Protein AF-A0AAD3CXR6-F1 (afdb_monomer_lite)

Structure (mmCIF, N/CA/C/O backbone):
data_AF-A0AAD3CXR6-F1
#
_entry.id   AF-A0AAD3CXR6-F1
#
loop_
_atom_site.group_PDB
_atom_site.id
_atom_site.type_symbol
_atom_site.label_atom_id
_atom_site.label_alt_id
_atom_site.label_comp_id
_atom_site.label_asym_id
_atom_site.label_entity_id
_atom_site.label_seq_id
_atom_site.pdbx_PDB_ins_code
_atom_site.Cartn_x
_atom_site.Cartn_y
_atom_site.Cartn_z
_atom_site.occupancy
_atom_site.B_iso_or_equiv
_atom_site.auth_seq_id
_atom_site.auth_comp_id
_atom_site.auth_asym_id
_atom_site.auth_atom_id
_atom_site.pdbx_PDB_model_num
ATOM 1 N N . MET A 1 1 ? 15.735 -20.435 -40.275 1.00 37.38 1 MET A N 1
ATOM 2 C CA . MET A 1 1 ? 15.312 -21.459 -39.297 1.00 37.38 1 MET A CA 1
ATOM 3 C C . MET A 1 1 ? 15.090 -20.713 -37.992 1.00 37.38 1 MET A C 1
ATOM 5 O O . MET A 1 1 ? 16.054 -20.183 -37.462 1.00 37.38 1 MET A O 1
ATOM 9 N N . VAL A 1 2 ? 13.837 -20.500 -37.587 1.00 39.53 2 VAL A N 1
ATOM 10 C CA . VAL A 1 2 ? 13.503 -19.685 -36.407 1.00 39.53 2 VAL A CA 1
ATOM 11 C C . VAL A 1 2 ? 13.527 -20.617 -35.200 1.00 39.53 2 VAL A C 1
ATOM 13 O O . VAL A 1 2 ? 12.689 -21.509 -35.107 1.00 39.53 2 VAL A O 1
ATOM 16 N N . CYS A 1 3 ? 14.517 -20.472 -34.320 1.00 38.81 3 CYS A N 1
ATOM 17 C CA . CYS A 1 3 ? 14.510 -21.162 -33.034 1.00 38.81 3 CYS A CA 1
ATOM 18 C C . CYS A 1 3 ? 13.437 -20.510 -32.159 1.00 38.81 3 CYS A C 1
ATOM 20 O O . CYS A 1 3 ? 13.632 -19.398 -31.676 1.00 38.81 3 CYS A O 1
ATOM 22 N N . SER A 1 4 ? 12.298 -21.176 -31.973 1.00 47.00 4 SER A N 1
ATOM 23 C CA . SER A 1 4 ? 11.322 -20.765 -30.967 1.00 47.00 4 SER A CA 1
ATOM 24 C C . SER A 1 4 ? 11.841 -21.180 -29.594 1.00 47.00 4 SER A C 1
ATOM 26 O O . SER A 1 4 ? 11.944 -22.371 -29.299 1.00 47.00 4 SER A O 1
ATOM 28 N N . PHE A 1 5 ? 12.199 -20.201 -28.771 1.00 66.19 5 PHE A N 1
ATOM 29 C CA . PHE A 1 5 ? 12.520 -20.423 -27.369 1.00 66.19 5 PHE A CA 1
ATOM 30 C C . PHE A 1 5 ? 11.213 -20.551 -26.573 1.00 66.19 5 PHE A C 1
ATOM 32 O O . PHE A 1 5 ? 10.399 -19.631 -26.584 1.00 66.19 5 PHE A O 1
ATOM 39 N N . ALA A 1 6 ? 11.002 -21.697 -25.924 1.00 69.50 6 ALA A N 1
ATOM 40 C CA . ALA A 1 6 ? 9.847 -21.971 -25.071 1.00 69.50 6 ALA A CA 1
ATOM 41 C C . ALA A 1 6 ? 10.361 -22.378 -23.678 1.00 69.50 6 ALA A C 1
ATOM 43 O O . ALA A 1 6 ? 10.657 -23.555 -23.472 1.00 69.50 6 ALA A O 1
ATOM 44 N N . PRO A 1 7 ? 10.565 -21.416 -22.760 1.00 65.38 7 PRO A N 1
ATOM 45 C CA . PRO A 1 7 ? 11.116 -21.701 -21.440 1.00 65.38 7 PRO A CA 1
ATOM 46 C C . PRO A 1 7 ? 10.127 -22.500 -20.590 1.00 65.38 7 PRO A C 1
ATOM 48 O O . PRO A 1 7 ? 8.933 -22.185 -20.568 1.00 65.38 7 PRO A O 1
ATOM 51 N N . ASP A 1 8 ? 10.645 -23.505 -19.886 1.00 72.56 8 ASP A N 1
ATOM 52 C CA . ASP A 1 8 ? 9.903 -24.304 -18.912 1.00 72.56 8 ASP A CA 1
ATOM 53 C C . ASP A 1 8 ? 9.713 -23.559 -17.575 1.00 72.56 8 ASP A C 1
ATOM 55 O O . ASP A 1 8 ? 10.241 -22.464 -17.351 1.00 72.56 8 ASP A O 1
ATOM 59 N N . ASP A 1 9 ? 8.907 -24.143 -16.687 1.00 67.06 9 ASP A N 1
ATOM 60 C CA . ASP A 1 9 ? 8.546 -23.531 -15.402 1.00 67.06 9 ASP A CA 1
ATOM 61 C C . ASP A 1 9 ? 9.754 -23.351 -14.468 1.00 67.06 9 ASP A C 1
ATOM 63 O O . ASP A 1 9 ? 9.772 -22.454 -13.623 1.00 67.06 9 ASP A O 1
ATOM 67 N N . GLU A 1 10 ? 10.789 -24.176 -14.629 1.00 64.69 10 GLU A N 1
ATOM 68 C CA . GLU A 1 10 ? 12.025 -24.073 -13.857 1.00 64.69 10 GLU A CA 1
ATOM 69 C C . GLU A 1 10 ? 12.890 -22.906 -14.354 1.00 64.69 10 GLU A C 1
ATOM 71 O O . GLU A 1 10 ? 13.369 -22.110 -13.546 1.00 64.69 10 GLU A O 1
ATOM 76 N N . TYR A 1 11 ? 12.997 -22.713 -15.671 1.00 65.06 11 TYR A N 1
ATOM 77 C CA . TYR A 1 11 ? 13.665 -21.559 -16.274 1.00 65.06 11 TYR A CA 1
ATOM 78 C C . TYR A 1 11 ? 13.048 -20.234 -15.808 1.00 65.06 11 TYR A C 1
ATOM 80 O O . TYR A 1 11 ? 13.770 -19.307 -15.439 1.00 65.06 11 TYR A O 1
ATOM 88 N N . ARG A 1 12 ? 11.711 -20.152 -15.767 1.00 62.56 12 ARG A N 1
ATOM 89 C CA . ARG A 1 12 ? 10.982 -18.954 -15.311 1.00 62.56 12 ARG A CA 1
ATOM 90 C C . ARG A 1 12 ? 11.225 -18.626 -13.839 1.00 62.56 12 ARG A C 1
ATOM 92 O O . ARG A 1 12 ? 11.207 -17.461 -13.469 1.00 62.56 12 ARG A O 1
ATOM 99 N N . ARG A 1 13 ? 11.463 -19.639 -13.002 1.00 57.97 13 ARG A N 1
ATOM 100 C CA . ARG A 1 13 ? 11.691 -19.463 -11.561 1.00 57.97 13 ARG A CA 1
ATOM 101 C C . ARG A 1 13 ? 13.118 -19.007 -11.229 1.00 57.97 13 ARG A C 1
ATOM 103 O O . ARG A 1 13 ? 13.333 -18.409 -10.180 1.00 57.97 13 ARG A O 1
ATOM 110 N N . VAL A 1 14 ? 14.099 -19.341 -12.069 1.00 52.66 14 VAL A N 1
ATOM 111 C CA . VAL A 1 14 ? 15.530 -19.222 -11.723 1.00 52.66 14 VAL A CA 1
ATOM 112 C C . VAL A 1 14 ? 16.219 -18.049 -12.430 1.00 52.66 14 VAL A C 1
ATOM 114 O O . VAL A 1 14 ? 17.228 -17.536 -11.942 1.00 52.66 14 VAL A O 1
ATOM 117 N N . VAL A 1 15 ? 15.701 -17.597 -13.573 1.00 53.34 15 VAL A N 1
ATOM 118 C CA . VAL A 1 15 ? 16.368 -16.581 -14.397 1.00 53.34 15 VAL A CA 1
ATOM 119 C C . VAL A 1 15 ? 15.810 -15.184 -14.114 1.00 53.34 15 VAL A C 1
ATOM 121 O O . VAL A 1 15 ? 14.846 -14.756 -14.732 1.00 53.34 15 VAL A O 1
ATOM 124 N N . ASN A 1 16 ? 16.489 -14.437 -13.239 1.00 53.75 16 ASN A N 1
ATOM 125 C CA . ASN A 1 16 ? 16.201 -13.015 -12.966 1.00 53.75 16 ASN A CA 1
ATOM 126 C C . ASN A 1 16 ? 16.956 -12.042 -13.895 1.00 53.75 16 ASN A C 1
ATOM 128 O O . ASN A 1 16 ? 16.860 -10.827 -13.739 1.00 53.75 16 ASN A O 1
ATOM 132 N N . VAL A 1 17 ? 17.786 -12.550 -14.814 1.00 48.16 17 VAL A N 1
ATOM 133 C CA . VAL A 1 17 ? 18.660 -11.727 -15.663 1.00 48.16 17 VAL A CA 1
ATOM 134 C C . VAL A 1 17 ? 18.666 -12.267 -17.087 1.00 48.16 17 VAL A C 1
ATOM 136 O O . VAL A 1 17 ? 19.151 -13.368 -17.345 1.00 48.16 17 VAL A O 1
ATOM 139 N N . PHE A 1 18 ? 18.203 -11.451 -18.032 1.00 56.56 18 PHE A N 1
ATOM 140 C CA . PHE A 1 18 ? 18.359 -11.714 -19.458 1.00 56.56 18 PHE A CA 1
ATOM 141 C C . PHE A 1 18 ? 19.663 -11.094 -19.962 1.00 56.56 18 PHE A C 1
ATOM 143 O O . PHE A 1 18 ? 19.816 -9.875 -20.015 1.00 56.56 18 PHE A O 1
ATOM 150 N N . VAL A 1 19 ? 20.622 -11.936 -20.356 1.00 52.91 19 VAL A N 1
ATOM 151 C CA . VAL A 1 19 ? 21.857 -11.485 -21.010 1.00 52.91 19 VAL A CA 1
ATOM 152 C C . VAL A 1 19 ? 21.724 -11.690 -22.514 1.00 52.91 19 VAL A C 1
ATOM 154 O O . VAL A 1 19 ? 21.984 -12.771 -23.041 1.00 52.91 19 VAL A O 1
ATOM 157 N N . CYS A 1 20 ? 21.346 -10.634 -23.228 1.00 51.22 20 CYS A N 1
ATOM 158 C CA . CYS A 1 20 ? 21.353 -10.636 -24.687 1.00 51.22 20 CYS A CA 1
ATOM 159 C C . CYS A 1 20 ? 22.779 -10.387 -25.198 1.00 51.22 20 CYS A C 1
ATOM 161 O O . CYS A 1 20 ? 23.353 -9.318 -24.992 1.00 51.22 20 CYS A O 1
ATOM 163 N N . ARG A 1 21 ? 23.367 -11.369 -25.891 1.00 50.75 21 ARG A N 1
ATOM 164 C CA . ARG A 1 21 ? 24.674 -11.223 -26.549 1.00 50.75 21 ARG A CA 1
ATOM 165 C C . ARG A 1 21 ? 24.464 -10.970 -28.037 1.00 50.75 21 ARG A C 1
ATOM 167 O O . ARG A 1 21 ? 23.852 -11.788 -28.719 1.00 50.75 21 ARG A O 1
ATOM 174 N N . ARG A 1 22 ? 24.989 -9.851 -28.547 1.00 52.38 22 ARG A N 1
ATOM 175 C CA . ARG A 1 22 ? 24.902 -9.494 -29.971 1.00 52.38 22 ARG A CA 1
ATOM 176 C C . ARG A 1 22 ? 25.550 -10.598 -30.812 1.00 52.38 22 ARG A C 1
ATOM 178 O O . ARG A 1 22 ? 26.753 -10.831 -30.692 1.00 52.38 22 ARG A O 1
ATOM 185 N N . HIS A 1 23 ? 24.768 -11.285 -31.644 1.00 51.25 23 HIS A N 1
ATOM 186 C CA . HIS A 1 23 ? 25.300 -12.271 -32.581 1.00 51.25 23 HIS A CA 1
ATOM 187 C C . HIS A 1 23 ? 25.948 -11.504 -33.736 1.00 51.25 23 HIS A C 1
ATOM 189 O O . HIS A 1 23 ? 25.270 -10.948 -34.596 1.00 51.25 23 HIS A O 1
ATOM 195 N N . GLY A 1 24 ? 27.271 -11.358 -33.692 1.00 52.78 24 GLY A N 1
ATOM 196 C CA . GLY A 1 24 ? 28.011 -10.626 -34.712 1.00 52.78 24 GLY A CA 1
ATOM 197 C C . GLY A 1 24 ? 28.088 -11.441 -35.992 1.00 52.78 24 GLY A C 1
ATOM 198 O O . GLY A 1 24 ? 29.044 -12.189 -36.151 1.00 52.78 24 GLY A O 1
ATOM 199 N N . ASN A 1 25 ? 27.100 -11.317 -36.882 1.00 55.34 25 ASN A N 1
ATOM 200 C CA . ASN A 1 25 ? 27.244 -11.884 -38.221 1.00 55.34 25 ASN A CA 1
ATOM 201 C C . ASN A 1 25 ? 26.591 -11.112 -39.372 1.00 55.34 25 ASN A C 1
ATOM 203 O O . ASN A 1 25 ? 26.469 -11.676 -40.449 1.00 55.34 25 ASN A O 1
ATOM 207 N N . ASP A 1 26 ? 26.256 -9.830 -39.205 1.00 52.66 26 ASP A N 1
ATOM 208 C CA . ASP A 1 26 ? 25.940 -8.978 -40.355 1.00 52.66 26 ASP A CA 1
ATOM 209 C C . ASP A 1 26 ? 26.530 -7.575 -40.192 1.00 52.66 26 ASP A C 1
ATOM 211 O O . ASP A 1 26 ? 26.297 -6.875 -39.207 1.00 52.66 26 ASP A O 1
ATOM 215 N N . GLN A 1 27 ? 27.338 -7.166 -41.171 1.00 55.97 27 GLN A N 1
ATOM 216 C CA . GLN A 1 27 ? 28.014 -5.865 -41.220 1.00 55.97 27 GLN A CA 1
ATOM 217 C C . GLN A 1 27 ? 27.094 -4.714 -41.666 1.00 55.97 27 GLN A C 1
ATOM 219 O O . GLN A 1 27 ? 27.601 -3.674 -42.070 1.00 55.97 27 GLN A O 1
ATOM 224 N N . ASN A 1 28 ? 25.764 -4.854 -41.620 1.00 54.31 28 ASN A N 1
ATOM 225 C CA . ASN A 1 28 ? 24.885 -3.837 -42.211 1.00 54.31 28 ASN A CA 1
ATOM 226 C C . ASN A 1 28 ? 23.538 -3.586 -41.527 1.00 54.31 28 ASN A C 1
ATOM 228 O O . ASN A 1 28 ? 22.706 -2.885 -42.099 1.00 54.31 28 ASN A O 1
ATOM 232 N N . THR A 1 29 ? 23.312 -4.065 -40.305 1.00 51.56 29 THR A N 1
ATOM 233 C CA . THR A 1 29 ? 22.150 -3.616 -39.533 1.00 51.56 29 THR A CA 1
ATOM 234 C C . THR A 1 29 ? 22.587 -2.676 -38.417 1.00 51.56 29 THR A C 1
ATOM 236 O O . THR A 1 29 ? 23.230 -3.055 -37.437 1.00 51.56 29 THR A O 1
ATOM 239 N N . THR A 1 30 ? 22.212 -1.405 -38.550 1.00 54.94 30 THR A N 1
ATOM 240 C CA . THR A 1 30 ? 22.047 -0.482 -37.421 1.00 54.94 30 THR A CA 1
ATOM 241 C C . THR A 1 30 ? 20.823 -0.902 -36.602 1.00 54.94 30 THR A C 1
ATOM 243 O O . THR A 1 30 ? 19.918 -0.103 -36.381 1.00 54.94 30 THR A O 1
ATOM 246 N N . ASP A 1 31 ? 20.770 -2.167 -36.182 1.00 56.47 31 ASP A N 1
ATOM 247 C CA . ASP A 1 31 ? 19.789 -2.650 -35.214 1.00 56.47 31 ASP A CA 1
ATOM 248 C C . ASP A 1 31 ? 20.261 -2.180 -33.841 1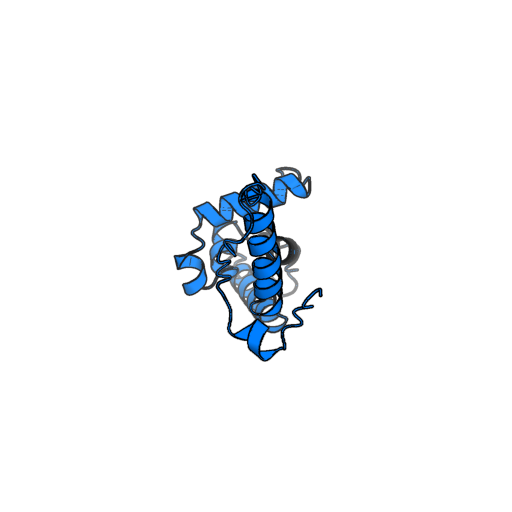.00 56.47 31 ASP A C 1
ATOM 250 O O . ASP A 1 31 ? 20.891 -2.904 -33.063 1.00 56.47 31 ASP A O 1
ATOM 254 N N . ASN A 1 32 ? 20.032 -0.893 -33.588 1.00 61.09 32 ASN A N 1
ATOM 255 C CA . ASN A 1 32 ? 20.079 -0.356 -32.245 1.00 61.09 32 ASN A CA 1
ATOM 256 C C . ASN A 1 32 ? 18.966 -1.050 -31.470 1.00 61.09 32 ASN A C 1
ATOM 258 O O . ASN A 1 32 ? 17.789 -0.898 -31.787 1.00 61.09 32 ASN A O 1
ATOM 262 N N . LEU A 1 33 ? 19.365 -1.842 -30.480 1.00 61.81 33 LEU A N 1
ATOM 263 C CA . LEU A 1 33 ? 18.451 -2.424 -29.514 1.00 61.81 33 LEU A CA 1
ATOM 264 C C . LEU A 1 33 ? 17.612 -1.285 -28.926 1.00 61.81 33 LEU A C 1
ATOM 266 O O . LEU A 1 33 ? 18.180 -0.334 -28.380 1.00 61.81 33 LEU A O 1
ATOM 270 N N . ASP A 1 34 ? 16.290 -1.359 -29.071 1.00 71.81 34 ASP A N 1
ATOM 271 C CA . ASP A 1 34 ? 15.398 -0.392 -28.443 1.00 71.81 34 ASP A CA 1
ATOM 272 C C . ASP A 1 34 ? 15.436 -0.621 -26.932 1.00 71.81 34 ASP A C 1
ATOM 274 O O . ASP A 1 34 ? 14.757 -1.484 -26.372 1.00 71.81 34 ASP A O 1
ATOM 278 N N . TYR A 1 35 ? 16.312 0.140 -26.285 1.00 70.81 35 TYR A N 1
ATOM 279 C CA . TYR A 1 35 ? 16.543 0.068 -24.855 1.00 70.81 35 TYR A CA 1
ATOM 280 C C . TYR A 1 35 ? 15.255 0.323 -24.070 1.00 70.81 35 TYR A C 1
ATOM 282 O O . TYR A 1 35 ? 15.021 -0.345 -23.068 1.00 70.81 35 TYR A O 1
ATOM 290 N N . ALA A 1 36 ? 14.395 1.230 -24.546 1.00 69.75 36 ALA A N 1
ATOM 291 C CA . ALA A 1 36 ? 13.132 1.523 -23.882 1.00 69.75 36 ALA A CA 1
ATOM 292 C C . ALA A 1 36 ? 12.190 0.314 -23.940 1.00 69.75 36 ALA A C 1
ATOM 294 O O . ALA A 1 36 ? 11.600 -0.050 -22.927 1.00 69.75 36 ALA A O 1
ATOM 295 N N . SER A 1 37 ? 12.109 -0.362 -25.089 1.00 68.69 37 SER A N 1
ATOM 296 C CA . SER A 1 37 ? 11.290 -1.571 -25.231 1.00 68.69 37 SER A CA 1
ATOM 297 C C . SER A 1 37 ? 11.779 -2.723 -24.346 1.00 68.69 37 SER A C 1
ATOM 299 O O . SER A 1 37 ? 10.959 -3.411 -23.742 1.00 68.69 37 SER A O 1
ATOM 301 N N . VAL A 1 38 ? 13.096 -2.912 -24.210 1.00 69.81 38 VAL A N 1
ATOM 302 C CA . VAL A 1 38 ? 13.650 -3.944 -23.315 1.00 69.81 38 VAL A CA 1
ATOM 303 C C . VAL A 1 38 ? 13.409 -3.610 -21.848 1.00 69.81 38 VAL A C 1
ATOM 305 O O . VAL A 1 38 ? 13.034 -4.496 -21.085 1.00 69.81 38 VAL A O 1
ATOM 308 N N . VAL A 1 39 ? 13.593 -2.350 -21.451 1.00 68.50 39 VAL A N 1
ATOM 309 C CA . VAL A 1 39 ? 13.303 -1.898 -20.084 1.00 68.50 39 VAL A CA 1
ATOM 310 C C . VAL A 1 39 ? 11.829 -2.117 -19.752 1.00 68.50 39 VAL A C 1
ATOM 312 O O . VAL A 1 39 ? 11.540 -2.742 -18.737 1.00 68.50 39 VAL A O 1
ATOM 315 N N . ASN A 1 40 ? 10.911 -1.704 -20.630 1.00 69.06 40 ASN A N 1
ATOM 316 C CA . ASN A 1 40 ? 9.476 -1.914 -20.429 1.00 69.06 40 ASN A CA 1
ATOM 317 C C . ASN A 1 40 ? 9.133 -3.399 -20.285 1.00 69.06 40 ASN A C 1
ATOM 319 O O . ASN A 1 40 ? 8.424 -3.765 -19.358 1.00 69.06 40 ASN A O 1
ATOM 323 N N . HIS A 1 41 ? 9.695 -4.265 -21.132 1.00 71.44 41 HIS A N 1
ATOM 324 C CA . HIS A 1 41 ? 9.452 -5.704 -21.036 1.00 71.44 41 HIS A CA 1
ATOM 325 C C . HIS A 1 41 ? 9.973 -6.309 -19.722 1.00 71.44 41 HIS A C 1
ATOM 327 O O . HIS A 1 41 ? 9.319 -7.161 -19.130 1.00 71.44 41 HIS A O 1
ATOM 333 N N . ILE A 1 42 ? 11.144 -5.870 -19.246 1.00 71.12 42 ILE A N 1
ATOM 334 C CA . ILE A 1 42 ? 11.683 -6.311 -17.953 1.00 71.12 42 ILE A CA 1
ATOM 335 C C . ILE A 1 42 ? 10.773 -5.855 -16.808 1.00 71.12 42 ILE A C 1
ATOM 337 O O . ILE A 1 42 ? 10.533 -6.644 -15.898 1.00 71.12 42 ILE A O 1
ATOM 341 N N . HIS A 1 43 ? 10.271 -4.617 -16.852 1.00 67.38 43 HIS A N 1
ATOM 342 C CA . HIS A 1 43 ? 9.301 -4.127 -15.871 1.00 67.38 43 HIS A CA 1
ATOM 343 C C . HIS A 1 43 ? 8.023 -4.962 -15.896 1.00 67.38 43 HIS A C 1
ATOM 345 O O . HIS A 1 43 ? 7.667 -5.515 -14.868 1.00 67.38 43 HIS A O 1
ATOM 351 N N . GLU A 1 44 ? 7.413 -5.162 -17.065 1.00 70.12 44 GLU A N 1
ATOM 352 C CA . GLU A 1 44 ? 6.190 -5.961 -17.210 1.00 70.12 44 GLU A CA 1
ATOM 353 C C . GLU A 1 44 ? 6.350 -7.381 -16.644 1.00 70.12 44 GLU A C 1
ATOM 355 O O . GLU A 1 44 ? 5.539 -7.819 -15.830 1.00 70.12 44 GLU A O 1
ATOM 360 N N . VAL A 1 45 ? 7.420 -8.091 -17.021 1.00 69.44 45 VAL A N 1
ATOM 361 C CA . VAL A 1 45 ? 7.657 -9.476 -16.577 1.00 69.44 45 VAL A CA 1
ATOM 362 C C . VAL A 1 45 ? 7.958 -9.550 -15.080 1.0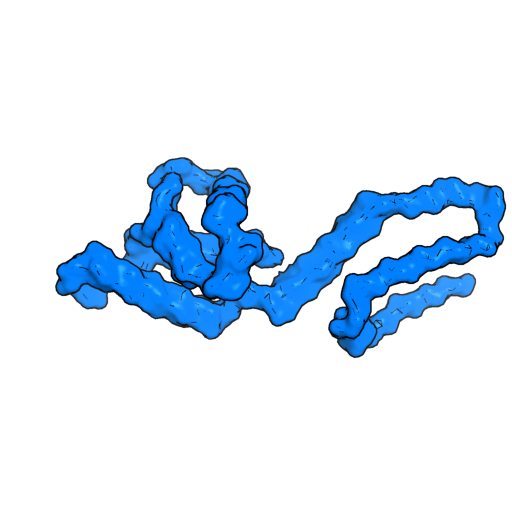0 69.44 45 VAL A C 1
ATOM 364 O O . VAL A 1 45 ? 7.496 -10.470 -14.403 1.00 69.44 45 VAL A O 1
ATOM 367 N N . ASN A 1 46 ? 8.731 -8.601 -14.548 1.00 64.38 46 ASN A N 1
ATOM 368 C CA . ASN A 1 46 ? 9.025 -8.569 -13.120 1.00 64.38 46 ASN A CA 1
ATOM 369 C C . ASN A 1 46 ? 7.783 -8.201 -12.309 1.00 64.38 46 ASN A C 1
ATOM 371 O O . ASN A 1 46 ? 7.520 -8.860 -11.309 1.00 64.38 46 ASN A O 1
ATOM 375 N N . ASP A 1 47 ? 7.015 -7.200 -12.734 1.00 66.00 47 ASP A N 1
ATOM 376 C CA . ASP A 1 47 ? 5.799 -6.765 -12.052 1.00 66.00 47 ASP A CA 1
ATOM 377 C C . ASP A 1 47 ? 4.779 -7.909 -12.007 1.00 66.00 47 ASP A C 1
ATOM 379 O O . ASP A 1 47 ? 4.248 -8.208 -10.939 1.00 66.00 47 ASP A O 1
ATOM 383 N N . GLU A 1 48 ? 4.564 -8.628 -13.116 1.00 67.38 48 GLU A N 1
ATOM 384 C CA . GLU A 1 48 ? 3.728 -9.838 -13.135 1.00 67.38 48 GLU A CA 1
ATOM 385 C C . GLU A 1 48 ? 4.237 -10.902 -12.152 1.00 67.38 48 GLU A C 1
ATOM 387 O O . GLU A 1 48 ? 3.467 -11.410 -11.332 1.00 67.38 48 GLU A O 1
ATOM 392 N N . TYR A 1 49 ? 5.541 -11.197 -12.167 1.00 65.31 49 TYR A N 1
ATOM 393 C CA . TYR A 1 49 ? 6.132 -12.164 -11.243 1.00 65.31 49 TYR A CA 1
ATOM 394 C C . TYR A 1 49 ? 5.982 -11.738 -9.776 1.00 65.31 49 TYR A C 1
ATOM 396 O O . TYR A 1 49 ? 5.663 -12.568 -8.927 1.00 65.31 49 TYR A O 1
ATOM 404 N N . PHE A 1 50 ? 6.181 -10.460 -9.447 1.00 64.50 50 PHE A N 1
ATOM 405 C CA . PHE A 1 50 ? 6.032 -9.952 -8.082 1.00 64.50 50 PHE A CA 1
ATOM 406 C C . PHE A 1 50 ? 4.575 -9.969 -7.618 1.00 64.50 50 PHE A C 1
ATOM 408 O O . PHE A 1 50 ? 4.320 -10.380 -6.482 1.00 64.50 50 PHE A O 1
ATOM 415 N N . LYS A 1 51 ? 3.621 -9.612 -8.489 1.00 64.25 51 LYS A N 1
ATOM 416 C CA . LYS A 1 51 ? 2.180 -9.720 -8.210 1.00 64.25 51 LYS A CA 1
ATOM 417 C C . LYS A 1 51 ? 1.778 -11.160 -7.878 1.00 64.25 51 LYS A C 1
ATOM 419 O O . LYS A 1 51 ? 1.001 -11.374 -6.946 1.00 64.25 51 LYS A O 1
ATOM 424 N N . GLU A 1 52 ? 2.312 -12.139 -8.609 1.00 65.56 52 GLU A N 1
ATOM 425 C CA . GLU A 1 52 ? 2.003 -13.560 -8.408 1.00 65.56 52 GLU A CA 1
ATOM 426 C C . GLU A 1 52 ? 2.752 -14.187 -7.220 1.00 65.56 52 GLU A C 1
ATOM 428 O O . GLU A 1 52 ? 2.162 -14.937 -6.440 1.00 65.56 52 GLU A O 1
ATOM 433 N N . ALA A 1 53 ? 4.045 -13.894 -7.063 1.00 58.97 53 ALA A N 1
ATOM 434 C CA . ALA A 1 53 ? 4.910 -14.544 -6.081 1.00 58.97 53 ALA A CA 1
ATOM 435 C C . ALA A 1 53 ? 4.854 -13.894 -4.690 1.00 58.97 53 ALA A C 1
ATOM 437 O O . ALA A 1 53 ? 5.012 -14.598 -3.692 1.00 58.97 53 ALA A O 1
ATOM 438 N N . ASN A 1 54 ? 4.623 -12.578 -4.607 1.00 61.69 54 ASN A N 1
ATOM 439 C CA . ASN A 1 54 ? 4.562 -11.820 -3.353 1.00 61.69 54 ASN A CA 1
ATOM 440 C C . ASN A 1 54 ? 3.354 -10.868 -3.322 1.00 61.69 54 ASN A C 1
ATOM 442 O O . ASN A 1 54 ? 3.514 -9.646 -3.277 1.00 61.69 54 ASN A O 1
ATOM 446 N N . PRO A 1 55 ? 2.121 -11.400 -3.315 1.00 64.62 55 PRO A N 1
ATOM 447 C CA . PRO A 1 55 ? 0.942 -10.561 -3.218 1.00 64.62 55 PRO A CA 1
ATOM 448 C C . PRO A 1 55 ? 0.915 -9.797 -1.879 1.00 64.62 55 PRO A C 1
ATOM 450 O O . PRO A 1 55 ? 0.664 -10.381 -0.825 1.00 64.62 55 PRO A O 1
ATOM 453 N N . LEU A 1 56 ? 1.105 -8.471 -1.935 1.00 65.75 56 LEU A N 1
ATOM 454 C CA . LEU A 1 56 ? 0.858 -7.510 -0.847 1.00 65.75 56 LEU A CA 1
ATOM 455 C C . LEU A 1 56 ? -0.486 -7.729 -0.127 1.00 65.75 56 LEU A C 1
ATOM 457 O O . LEU A 1 56 ? -0.589 -7.496 1.076 1.00 65.75 56 LEU A O 1
ATOM 461 N N . VAL A 1 57 ? -1.516 -8.215 -0.832 1.00 65.81 57 VAL A N 1
ATOM 462 C CA . VAL A 1 57 ? -2.834 -8.520 -0.254 1.00 65.81 57 VAL A CA 1
ATOM 463 C C . VAL A 1 57 ? -3.190 -9.999 -0.425 1.00 65.81 57 VAL A C 1
ATOM 465 O O . VAL A 1 57 ? -3.892 -10.390 -1.354 1.00 65.81 57 VAL A O 1
ATOM 468 N N . THR A 1 58 ? -2.754 -10.839 0.515 1.00 74.50 58 THR A N 1
ATOM 469 C CA . THR A 1 58 ? -3.290 -12.205 0.670 1.00 74.50 58 THR A CA 1
ATOM 470 C C . THR A 1 58 ? -4.522 -12.221 1.571 1.00 74.50 58 THR A C 1
ATOM 472 O O . THR A 1 58 ? -4.727 -11.313 2.376 1.00 74.50 58 THR A O 1
ATOM 475 N N . HIS A 1 59 ? -5.324 -13.290 1.509 1.00 72.75 59 HIS A N 1
ATOM 476 C CA . HIS A 1 59 ? -6.424 -13.504 2.461 1.00 72.75 59 HIS A CA 1
ATOM 477 C C . HIS A 1 59 ? -5.946 -13.469 3.923 1.00 72.75 59 HIS A C 1
ATOM 479 O O . HIS A 1 59 ? -6.579 -12.833 4.759 1.00 72.75 59 HIS A O 1
ATOM 485 N N . VAL A 1 60 ? -4.785 -14.069 4.209 1.00 78.69 60 VAL A N 1
ATOM 486 C CA . VAL A 1 60 ? -4.179 -14.072 5.551 1.00 78.69 60 VAL A CA 1
ATOM 487 C C . VAL A 1 60 ? -3.768 -12.661 5.975 1.00 78.69 60 VAL A C 1
ATOM 489 O O . VAL A 1 60 ? -4.085 -12.227 7.081 1.00 78.69 60 VAL A O 1
ATOM 492 N N . ARG A 1 61 ? -3.106 -11.910 5.086 1.00 79.69 61 ARG A N 1
ATOM 493 C CA . ARG A 1 61 ? -2.720 -10.516 5.347 1.00 79.69 61 ARG A CA 1
ATOM 494 C C . ARG A 1 61 ? -3.952 -9.635 5.567 1.00 79.69 61 ARG A C 1
ATOM 496 O O . ARG A 1 61 ? -3.936 -8.776 6.437 1.00 79.69 61 ARG A O 1
ATOM 503 N N . MET A 1 62 ? -5.036 -9.871 4.832 1.00 83.00 62 MET A N 1
ATOM 504 C CA . MET A 1 62 ? -6.281 -9.115 4.967 1.00 83.00 62 MET A CA 1
ATOM 505 C C . MET A 1 62 ? -6.942 -9.314 6.336 1.00 83.00 62 MET A C 1
ATOM 507 O O . MET A 1 62 ? -7.383 -8.340 6.942 1.00 83.00 62 MET A O 1
ATOM 511 N N . GLU A 1 63 ? -6.967 -10.544 6.858 1.00 83.31 63 GLU A N 1
ATOM 512 C CA . GLU A 1 63 ? -7.454 -10.818 8.218 1.00 83.31 63 GLU A CA 1
ATOM 513 C C . GLU A 1 63 ? -6.581 -10.145 9.287 1.00 83.31 63 GLU A C 1
ATOM 515 O O . GLU A 1 63 ? -7.105 -9.559 10.236 1.00 83.31 63 GLU A O 1
ATOM 520 N N . GLN A 1 64 ? -5.256 -10.160 9.108 1.00 85.31 64 GLN A N 1
ATOM 521 C CA . GLN A 1 64 ? -4.322 -9.471 10.003 1.00 85.31 64 GLN A CA 1
ATOM 522 C C . GLN A 1 64 ? -4.542 -7.956 10.000 1.00 85.31 64 GLN A C 1
ATOM 524 O O . GLN A 1 64 ? -4.656 -7.354 11.067 1.00 85.31 64 GLN A O 1
ATOM 529 N N . LEU A 1 65 ? -4.656 -7.349 8.815 1.00 86.75 65 LEU A N 1
ATOM 530 C CA . LEU A 1 65 ? -4.939 -5.921 8.667 1.00 86.75 65 LEU A CA 1
ATOM 531 C C . LEU A 1 65 ? -6.265 -5.556 9.331 1.00 86.75 65 LEU A C 1
ATO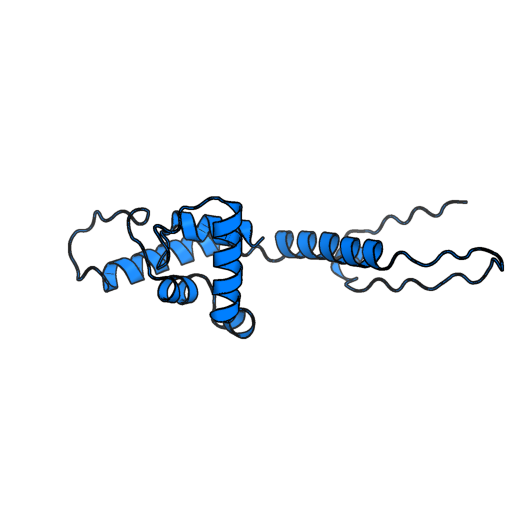M 533 O O . LEU A 1 65 ? -6.333 -4.563 10.049 1.00 86.75 65 LEU A O 1
ATOM 537 N N . LYS A 1 66 ? -7.301 -6.384 9.154 1.00 87.44 66 LYS A N 1
ATOM 538 C CA . LYS A 1 66 ? -8.602 -6.168 9.789 1.00 87.44 66 LYS A CA 1
ATOM 539 C C . LYS A 1 66 ? -8.477 -6.145 11.314 1.00 87.44 66 LYS A C 1
ATOM 541 O O . LYS A 1 66 ? -8.918 -5.191 11.946 1.00 87.44 66 LYS A O 1
ATOM 546 N N . SER A 1 67 ? -7.804 -7.141 11.893 1.00 86.06 67 SER A N 1
ATOM 547 C CA . SER A 1 67 ? -7.573 -7.208 13.340 1.00 86.06 67 SER A CA 1
ATOM 548 C C . SER A 1 67 ? -6.759 -6.021 13.869 1.00 86.06 67 SER A C 1
ATOM 550 O O . SER A 1 67 ? -7.034 -5.536 14.966 1.00 86.06 67 SER A O 1
ATOM 552 N N . GLN A 1 68 ? -5.773 -5.536 13.110 1.00 88.19 68 GLN A N 1
ATOM 553 C CA . GLN A 1 68 ? -4.956 -4.385 13.505 1.00 88.19 68 GLN A CA 1
ATOM 554 C C . GLN A 1 68 ? -5.735 -3.066 13.429 1.00 88.19 68 GLN A C 1
ATOM 556 O O . GLN A 1 68 ? -5.660 -2.267 14.361 1.00 88.19 68 GLN A O 1
ATOM 561 N N . PHE A 1 69 ? -6.541 -2.860 12.383 1.00 87.75 69 PHE A N 1
ATOM 56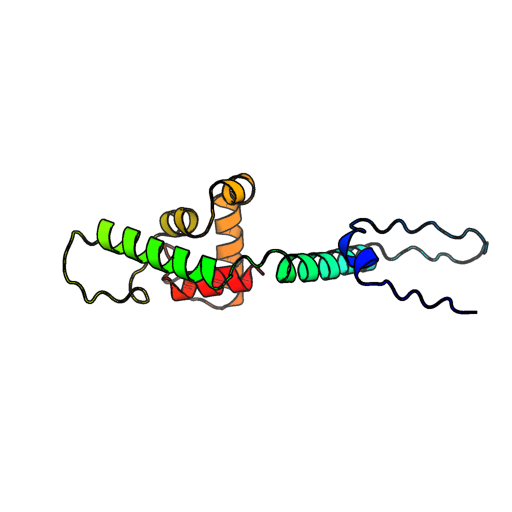2 C CA . PHE A 1 69 ? -7.445 -1.709 12.297 1.00 87.75 69 PHE A CA 1
ATOM 563 C C . PHE A 1 69 ? -8.475 -1.715 13.435 1.00 87.75 69 PHE A C 1
ATOM 565 O O . PHE A 1 69 ? -8.717 -0.672 14.035 1.00 87.75 69 PHE A O 1
ATOM 572 N N . GLU A 1 70 ? -9.040 -2.877 13.785 1.00 86.44 70 GLU A N 1
ATOM 573 C CA . GLU A 1 70 ? -9.958 -3.013 14.928 1.00 86.44 70 GLU A CA 1
ATOM 574 C C . GLU A 1 70 ? -9.269 -2.668 16.256 1.00 86.44 70 GLU A C 1
ATOM 576 O O . GLU A 1 70 ? -9.862 -2.032 17.128 1.00 86.44 70 GLU A O 1
ATOM 581 N N . HIS A 1 71 ? -8.005 -3.066 16.417 1.00 86.19 71 HIS A N 1
ATOM 582 C CA . HIS A 1 71 ? -7.222 -2.746 17.605 1.00 86.19 71 HIS A CA 1
ATOM 583 C C . HIS A 1 71 ? -6.943 -1.241 17.733 1.00 86.19 71 HIS A C 1
ATOM 585 O O . HIS A 1 71 ? -7.176 -0.657 18.796 1.00 86.19 71 HIS A O 1
ATOM 591 N N . GLU A 1 72 ? -6.493 -0.600 16.652 1.00 86.44 72 GLU A N 1
ATOM 592 C CA . GLU A 1 72 ? -6.260 0.851 16.602 1.00 86.44 72 GLU A CA 1
ATOM 593 C C . GLU A 1 72 ? -7.558 1.635 16.824 1.00 86.44 72 GLU A C 1
ATOM 595 O O . GLU A 1 72 ? -7.585 2.630 17.549 1.00 86.44 72 GLU A O 1
ATOM 600 N N . MET A 1 73 ? -8.666 1.154 16.266 1.00 82.31 73 MET A N 1
ATOM 601 C CA . MET A 1 73 ? -9.988 1.730 16.471 1.00 82.31 73 MET A CA 1
ATOM 602 C C . MET A 1 73 ? -10.413 1.691 17.942 1.00 82.31 73 MET A C 1
ATOM 604 O O . MET A 1 73 ? -10.753 2.730 18.508 1.00 82.31 73 MET A O 1
ATOM 608 N N . LYS A 1 74 ? -10.328 0.522 18.590 1.00 82.94 74 LYS A N 1
ATOM 609 C CA . LYS A 1 74 ? -10.673 0.354 20.014 1.00 82.94 74 LYS A CA 1
ATOM 610 C C . LYS A 1 74 ? -9.793 1.200 20.933 1.00 82.94 74 LYS A C 1
ATOM 612 O O . LYS A 1 74 ? -10.279 1.734 21.927 1.00 82.94 74 LYS A O 1
ATOM 617 N N . THR A 1 75 ? -8.515 1.341 20.588 1.00 83.94 75 THR A N 1
ATOM 618 C CA . THR A 1 75 ? -7.554 2.147 21.352 1.00 83.94 75 THR A CA 1
ATOM 619 C C . THR A 1 75 ? -7.858 3.642 21.237 1.00 83.94 75 THR A C 1
ATOM 621 O O . THR A 1 75 ? -7.819 4.354 22.238 1.00 83.94 75 THR A O 1
ATOM 624 N N . ASN A 1 76 ? -8.221 4.116 20.042 1.00 75.94 76 ASN A N 1
ATOM 625 C CA . ASN A 1 76 ? -8.510 5.529 19.795 1.00 75.94 76 ASN A CA 1
ATOM 626 C C . ASN A 1 76 ? -9.922 5.961 20.235 1.00 75.94 76 ASN A C 1
ATOM 628 O O . ASN A 1 76 ? -10.115 7.128 20.567 1.00 75.94 76 ASN A O 1
ATOM 632 N N . MET A 1 77 ? -10.903 5.050 20.261 1.00 70.75 77 MET A N 1
ATOM 633 C CA . MET A 1 77 ? -12.300 5.359 20.612 1.00 70.75 77 MET A CA 1
ATOM 634 C C . MET A 1 77 ? -12.648 5.219 22.103 1.00 70.75 77 MET A C 1
ATOM 636 O O . MET A 1 77 ? -13.819 5.303 22.450 1.00 70.75 77 MET A O 1
ATOM 640 N N . LEU A 1 78 ? -11.664 5.059 23.000 1.00 57.34 78 LEU A N 1
ATOM 641 C CA . LEU A 1 78 ? -11.872 5.072 24.462 1.00 57.34 78 LEU A CA 1
ATOM 642 C C . LEU A 1 78 ? -13.083 4.228 24.934 1.00 57.34 78 LEU A C 1
ATOM 644 O O . LEU A 1 78 ? -13.879 4.670 25.753 1.00 57.34 78 LEU A O 1
ATOM 648 N N . GLY A 1 79 ? -13.201 2.986 24.457 1.00 55.97 79 GLY A N 1
ATOM 649 C CA . GLY A 1 79 ? -14.039 1.970 25.109 1.00 55.97 79 GLY A CA 1
ATOM 650 C C . GLY A 1 79 ? -15.564 2.147 25.050 1.00 55.97 79 GLY A C 1
ATOM 651 O O . GLY A 1 79 ? -16.240 1.529 25.872 1.00 55.97 79 GLY A O 1
ATOM 652 N N . GLU A 1 80 ? -16.117 2.922 24.112 1.00 56.75 80 GLU A N 1
ATOM 653 C CA . GLU A 1 80 ? -17.572 2.991 23.897 1.00 56.75 80 GLU A CA 1
ATOM 654 C C . GLU A 1 80 ? -18.042 2.118 22.713 1.00 56.75 80 GLU A C 1
ATOM 656 O O . GLU A 1 80 ? -17.544 2.240 21.598 1.00 56.75 80 GLU A O 1
ATOM 661 N N . ASP A 1 81 ? -19.010 1.249 23.030 1.00 55.09 81 ASP A N 1
ATOM 662 C CA . ASP A 1 81 ? -19.860 0.360 22.219 1.00 55.09 81 ASP A CA 1
ATOM 663 C C . ASP A 1 81 ? -19.251 -0.593 21.161 1.00 55.09 81 ASP A C 1
ATOM 665 O O . ASP A 1 81 ? -18.456 -0.257 20.285 1.00 55.09 81 ASP A O 1
ATOM 669 N N . ASP A 1 82 ? -19.734 -1.837 21.230 1.00 55.81 82 ASP A N 1
ATOM 670 C CA . ASP A 1 82 ? -19.290 -3.037 20.498 1.00 55.81 82 ASP A CA 1
ATOM 671 C C . ASP A 1 82 ? -19.784 -3.093 19.030 1.00 55.81 82 ASP A C 1
ATOM 673 O O . ASP A 1 82 ? -19.586 -4.094 18.345 1.00 55.81 82 ASP A O 1
ATOM 677 N N . ASP A 1 83 ? -20.431 -2.031 18.530 1.00 59.97 83 ASP A N 1
ATOM 678 C CA . ASP A 1 83 ? -21.066 -1.982 17.195 1.00 59.97 83 ASP A CA 1
ATOM 679 C C . ASP A 1 83 ? -20.496 -0.867 16.307 1.00 59.97 83 ASP A C 1
ATOM 681 O O . ASP A 1 83 ? -21.200 -0.084 15.665 1.00 59.97 83 ASP A O 1
ATOM 685 N N . CYS A 1 84 ? -19.176 -0.736 16.309 1.00 60.34 84 CYS A N 1
ATOM 686 C CA . CYS A 1 84 ? -18.496 0.308 15.571 1.00 60.34 84 CYS A CA 1
ATOM 687 C C . CYS A 1 84 ? -17.922 -0.256 14.250 1.00 60.34 84 CYS A C 1
ATOM 689 O O . CYS A 1 84 ? -17.068 -1.140 14.209 1.00 60.34 84 CYS A O 1
ATOM 691 N N . ASN A 1 85 ? -18.467 0.226 13.124 1.00 74.12 85 ASN A N 1
ATOM 692 C CA . ASN A 1 85 ? -18.175 -0.291 11.784 1.00 74.12 85 ASN A CA 1
ATOM 693 C C . ASN A 1 85 ? -16.788 0.166 11.297 1.00 74.12 85 ASN A C 1
ATOM 695 O O . ASN A 1 85 ? -16.569 1.360 11.068 1.00 74.12 85 ASN A O 1
ATOM 699 N N . LEU A 1 86 ? -15.888 -0.789 11.047 1.00 73.44 86 LEU A N 1
ATOM 700 C CA . LEU A 1 86 ? -14.520 -0.562 10.558 1.00 73.44 86 LEU A CA 1
ATOM 701 C C . LEU A 1 86 ? -14.449 0.291 9.279 1.00 73.44 86 LEU A C 1
ATOM 703 O O . LEU A 1 86 ? -13.505 1.051 9.081 1.00 73.44 86 LEU A O 1
ATOM 707 N N . ASN A 1 87 ? -15.472 0.210 8.426 1.00 77.88 87 ASN A N 1
ATOM 708 C CA . ASN A 1 87 ? -15.535 0.950 7.163 1.00 77.88 87 ASN A CA 1
ATOM 709 C C . ASN A 1 87 ? -15.970 2.411 7.348 1.00 77.88 87 ASN A C 1
ATOM 711 O O . ASN A 1 87 ? -15.907 3.206 6.413 1.00 77.88 87 ASN A O 1
ATOM 715 N N . SER A 1 88 ? -16.411 2.773 8.553 1.00 78.06 88 SER A N 1
ATOM 716 C CA . SER A 1 88 ? -16.697 4.155 8.947 1.00 78.06 88 SER A CA 1
ATOM 717 C C . SER A 1 88 ? -15.564 4.787 9.759 1.00 78.06 88 SER A C 1
ATOM 719 O O . SER A 1 88 ? -15.454 6.013 9.797 1.00 78.06 88 SER A O 1
ATOM 721 N N . PHE A 1 89 ? -14.700 3.965 10.363 1.00 82.44 89 PHE A N 1
ATOM 722 C CA . PHE A 1 89 ? -13.544 4.423 11.119 1.00 82.44 89 PHE A CA 1
ATOM 723 C C . PHE A 1 89 ? -12.422 4.869 10.182 1.00 82.44 89 PHE A C 1
ATOM 725 O O . PHE A 1 89 ? -11.971 4.111 9.326 1.00 82.44 89 PHE A O 1
ATOM 732 N N . VAL A 1 90 ? -11.967 6.109 10.358 1.00 85.94 90 VAL A N 1
ATOM 733 C CA . VAL A 1 90 ? -10.865 6.686 9.586 1.00 85.94 90 VAL A CA 1
ATOM 734 C C . VAL A 1 90 ? -9.626 6.706 10.466 1.00 85.94 90 VAL A C 1
ATOM 736 O O . VAL A 1 90 ? -9.571 7.445 11.449 1.00 85.94 90 VAL A O 1
ATOM 739 N N . LEU A 1 91 ? -8.626 5.916 10.091 1.00 87.56 91 LEU A N 1
ATOM 740 C CA . LEU A 1 91 ? -7.315 5.937 10.723 1.00 87.56 91 LEU A CA 1
ATOM 741 C C . LEU A 1 91 ? -6.454 7.009 10.048 1.00 87.56 91 LEU A C 1
ATOM 743 O O . LEU A 1 91 ? -6.552 7.212 8.836 1.00 87.56 91 LEU A O 1
ATOM 747 N N . SER A 1 92 ? -5.610 7.707 10.813 1.00 90.69 92 SER A N 1
ATOM 748 C CA . SER A 1 92 ? -4.687 8.691 10.236 1.00 90.69 92 SER A CA 1
ATOM 749 C C . SER A 1 92 ? -3.735 8.029 9.235 1.00 90.69 92 SER A C 1
ATOM 751 O O . SER A 1 92 ? -3.478 6.832 9.333 1.00 90.69 92 SER A O 1
ATOM 753 N N . LEU A 1 93 ? -3.178 8.783 8.282 1.00 89.88 93 LEU A N 1
ATOM 754 C CA . LEU A 1 93 ? -2.222 8.218 7.314 1.00 89.88 93 LEU A CA 1
ATOM 755 C C . LEU A 1 93 ? -0.989 7.607 7.989 1.00 89.88 93 LEU A C 1
ATOM 757 O O . LEU A 1 93 ? -0.525 6.551 7.576 1.00 89.88 93 LEU A O 1
ATOM 761 N N . GLU A 1 94 ? -0.507 8.216 9.071 1.00 90.06 94 GLU A N 1
ATOM 762 C CA . GLU A 1 94 ? 0.586 7.663 9.874 1.00 90.06 94 GLU A CA 1
ATOM 763 C C . GLU A 1 94 ? 0.177 6.351 10.563 1.00 90.06 94 GLU A C 1
ATOM 765 O O . GLU A 1 94 ? 0.919 5.371 10.527 1.00 90.06 94 GLU A O 1
ATOM 770 N N . GLY A 1 95 ? -1.035 6.287 11.127 1.00 88.88 95 GLY A N 1
ATOM 771 C CA . GLY A 1 95 ? -1.581 5.046 11.678 1.00 88.88 95 GLY A CA 1
ATOM 772 C C . GLY A 1 95 ? -1.743 3.968 10.605 1.00 88.88 95 GLY A C 1
ATOM 773 O O . GLY A 1 95 ? -1.356 2.821 10.817 1.00 88.88 95 GLY A O 1
ATOM 774 N N . CYS A 1 96 ? -2.226 4.346 9.421 1.00 89.56 96 CYS A N 1
ATOM 775 C CA . CYS A 1 96 ? -2.345 3.448 8.279 1.00 89.56 96 CYS A CA 1
ATOM 776 C C . CYS A 1 96 ? -0.980 2.910 7.862 1.00 89.56 96 CYS A C 1
ATOM 778 O O . CYS A 1 96 ? -0.834 1.706 7.740 1.00 89.56 96 CYS A O 1
ATOM 780 N N . TYR A 1 97 ? 0.035 3.759 7.714 1.00 91.00 97 TYR A N 1
ATOM 781 C CA . TYR A 1 97 ? 1.394 3.326 7.387 1.00 91.00 97 TYR A CA 1
ATOM 782 C C . TYR A 1 97 ? 1.943 2.319 8.407 1.00 91.00 97 TYR A C 1
ATOM 784 O O . TYR A 1 97 ? 2.562 1.318 8.039 1.00 91.00 97 TYR A O 1
ATOM 792 N N . ARG A 1 98 ? 1.677 2.541 9.702 1.00 89.56 98 ARG A N 1
ATOM 793 C CA . ARG A 1 98 ? 2.112 1.619 10.759 1.00 89.56 98 ARG A CA 1
ATOM 794 C C . ARG A 1 98 ? 1.451 0.245 10.659 1.00 89.56 98 ARG A C 1
ATOM 796 O O . ARG A 1 98 ? 2.126 -0.733 10.975 1.00 89.56 98 ARG A O 1
ATOM 803 N N . VAL A 1 99 ? 0.189 0.194 10.236 1.00 90.38 99 VAL A N 1
ATOM 804 C CA . VAL A 1 99 ? -0.625 -1.028 10.128 1.00 90.38 99 VAL A CA 1
ATOM 805 C C . VAL A 1 99 ? -0.432 -1.744 8.788 1.00 90.38 99 VAL A C 1
ATOM 807 O O . VAL A 1 99 ? -0.349 -2.967 8.738 1.00 90.38 99 VAL A O 1
ATOM 810 N N . LEU A 1 100 ? -0.358 -1.000 7.684 1.00 89.00 100 LEU A N 1
ATOM 811 C CA . LEU A 1 100 ? -0.321 -1.558 6.333 1.00 89.00 100 LEU A CA 1
ATOM 812 C C . LEU A 1 100 ? 0.981 -2.295 6.050 1.00 89.00 100 LEU A C 1
ATOM 814 O O . LEU A 1 100 ? 0.956 -3.355 5.420 1.00 89.00 100 LEU A O 1
ATOM 818 N N . PHE A 1 101 ? 2.093 -1.758 6.547 1.00 87.00 101 PHE A N 1
ATOM 819 C CA . PHE A 1 101 ? 3.426 -2.278 6.284 1.00 87.00 101 PHE A CA 1
ATOM 820 C C . PHE A 1 101 ? 4.028 -2.918 7.535 1.00 87.00 101 PHE A C 1
ATOM 822 O O . PHE A 1 101 ? 3.909 -2.423 8.657 1.00 87.00 101 PHE A O 1
ATOM 829 N N . THR A 1 102 ? 4.709 -4.034 7.331 1.00 84.81 102 THR A N 1
ATOM 830 C CA . THR A 1 102 ? 5.563 -4.677 8.329 1.00 84.81 102 THR A CA 1
ATOM 831 C C . THR A 1 102 ? 6.855 -3.892 8.498 1.00 84.81 102 THR A C 1
ATOM 833 O O . THR A 1 102 ? 7.236 -3.110 7.634 1.00 84.81 102 THR A O 1
ATOM 836 N N . GLU A 1 103 ? 7.574 -4.129 9.593 1.00 82.00 103 GLU A N 1
ATOM 837 C CA . GLU A 1 103 ? 8.859 -3.459 9.832 1.00 82.00 103 GLU A CA 1
ATOM 838 C C . GLU A 1 103 ? 9.876 -3.709 8.710 1.00 82.00 103 GLU A C 1
ATOM 840 O O . GLU A 1 103 ? 10.574 -2.783 8.320 1.00 82.00 103 GLU A O 1
ATOM 845 N N . ALA A 1 104 ? 9.894 -4.912 8.126 1.00 80.75 104 ALA A N 1
ATOM 846 C CA . ALA A 1 104 ? 10.761 -5.225 6.991 1.00 80.75 104 ALA A CA 1
ATOM 847 C C . ALA A 1 104 ? 10.382 -4.435 5.724 1.00 80.75 104 ALA A C 1
ATOM 849 O O . ALA A 1 104 ? 11.254 -3.964 5.005 1.00 80.75 104 ALA A O 1
ATOM 850 N N . GLU A 1 105 ? 9.085 -4.251 5.454 1.00 81.88 105 GLU A N 1
ATOM 851 C CA . GLU A 1 105 ? 8.630 -3.429 4.323 1.00 81.88 105 GLU A CA 1
ATOM 852 C C . GLU A 1 105 ? 8.972 -1.950 4.549 1.00 81.88 105 GLU A C 1
ATOM 854 O O . GLU A 1 105 ? 9.413 -1.282 3.618 1.00 81.88 105 GLU A O 1
ATOM 859 N N . LYS A 1 106 ? 8.861 -1.454 5.788 1.00 84.50 106 LYS A N 1
ATOM 860 C CA . LYS A 1 106 ? 9.178 -0.062 6.162 1.00 84.50 106 LYS A CA 1
ATOM 861 C C . LYS A 1 106 ? 10.655 0.310 6.008 1.00 84.50 106 LYS A C 1
ATOM 863 O O . LYS A 1 106 ? 10.966 1.496 5.922 1.00 84.50 106 LYS A O 1
ATOM 868 N N . GLU A 1 107 ? 11.568 -0.664 5.965 1.00 82.25 107 GLU A N 1
ATOM 869 C CA . GLU A 1 107 ? 12.985 -0.406 5.656 1.00 82.25 107 GLU A CA 1
ATOM 870 C C . GLU A 1 107 ? 13.176 0.123 4.227 1.00 82.25 107 GLU A C 1
ATOM 872 O O . GLU A 1 107 ? 14.134 0.850 3.953 1.00 82.25 107 GLU A O 1
ATOM 877 N N . HIS A 1 108 ? 12.264 -0.228 3.319 1.00 78.81 108 HIS A N 1
ATOM 878 C CA . HIS A 1 108 ? 12.346 0.109 1.898 1.00 78.81 108 HIS A CA 1
ATOM 879 C C . HIS A 1 108 ? 11.216 1.036 1.435 1.00 78.81 108 HIS A C 1
ATOM 881 O O . HIS A 1 108 ? 11.431 1.870 0.560 1.00 78.81 108 HIS A O 1
ATOM 887 N N . LEU A 1 109 ? 10.043 0.938 2.055 1.00 84.19 109 LEU A N 1
ATOM 888 C CA . LEU A 1 109 ? 8.895 1.814 1.861 1.00 84.19 109 LEU A CA 1
ATOM 889 C C . LEU A 1 109 ? 8.811 2.758 3.052 1.00 84.19 109 LEU A C 1
ATOM 891 O O . LEU A 1 109 ? 8.081 2.495 4.001 1.00 84.19 109 LEU A O 1
ATOM 895 N N . THR A 1 110 ? 9.597 3.834 3.026 1.00 90.56 110 THR A N 1
ATOM 896 C CA . THR A 1 110 ? 9.538 4.865 4.067 1.00 90.56 110 THR A CA 1
ATOM 897 C C . THR A 1 110 ? 8.184 5.575 4.047 1.00 90.56 110 THR A C 1
ATOM 899 O O . THR A 1 110 ? 7.435 5.514 3.070 1.00 90.56 110 THR A O 1
ATOM 902 N N . PHE A 1 111 ? 7.874 6.310 5.117 1.00 89.62 111 PHE A N 1
ATOM 903 C CA . PHE A 1 111 ? 6.641 7.094 5.167 1.00 89.62 111 PHE A CA 1
ATOM 904 C C . PHE A 1 111 ? 6.548 8.116 4.022 1.00 89.62 111 PHE A C 1
ATOM 906 O O . PHE A 1 111 ? 5.459 8.366 3.519 1.00 89.62 111 PHE A O 1
ATOM 913 N N . GLU A 1 112 ? 7.680 8.672 3.580 1.00 90.06 112 GLU A N 1
ATOM 914 C CA . GLU A 1 112 ? 7.731 9.596 2.441 1.00 90.06 112 GLU A CA 1
ATOM 915 C C . GLU A 1 112 ? 7.294 8.908 1.142 1.00 90.06 112 GLU A C 1
ATOM 917 O O . GLU A 1 112 ? 6.396 9.414 0.473 1.00 90.06 112 GLU A O 1
ATOM 922 N N . TYR A 1 113 ? 7.829 7.720 0.838 1.00 87.88 113 TYR A N 1
ATOM 923 C CA . TYR A 1 113 ? 7.422 6.959 -0.350 1.00 87.88 113 TYR A CA 1
ATOM 924 C C . TYR A 1 113 ? 5.961 6.513 -0.285 1.00 87.88 113 TYR A C 1
ATOM 926 O O . TYR A 1 113 ? 5.228 6.648 -1.259 1.00 87.88 113 TYR A O 1
ATOM 934 N N . PHE A 1 114 ? 5.489 6.089 0.889 1.00 89.88 114 PHE A N 1
ATOM 935 C CA . PHE A 1 114 ? 4.070 5.801 1.087 1.00 89.88 114 PHE A CA 1
ATOM 936 C C . PHE A 1 114 ? 3.174 7.010 0.767 1.00 89.88 114 PHE A C 1
ATOM 938 O O . PHE A 1 114 ? 2.112 6.847 0.167 1.00 89.88 114 PHE A O 1
ATOM 945 N N . MET A 1 115 ? 3.580 8.222 1.158 1.00 90.81 115 MET A N 1
ATOM 946 C CA . MET A 1 115 ? 2.819 9.434 0.856 1.00 90.81 115 MET A CA 1
ATOM 947 C C . MET A 1 115 ? 2.809 9.745 -0.644 1.00 90.81 115 MET A C 1
ATOM 949 O O . MET A 1 115 ? 1.762 10.134 -1.161 1.00 90.81 115 MET A O 1
ATOM 953 N N . GLU A 1 116 ? 3.926 9.542 -1.347 1.00 89.75 116 GLU A N 1
ATOM 954 C CA . GLU A 1 116 ? 3.997 9.693 -2.807 1.00 89.75 116 GLU A CA 1
ATOM 955 C C . GLU A 1 116 ? 3.030 8.734 -3.519 1.00 89.75 116 GLU A C 1
ATOM 957 O O . GLU A 1 116 ? 2.223 9.172 -4.347 1.00 89.75 116 GLU A O 1
ATOM 962 N N . ASP A 1 117 ? 3.037 7.458 -3.129 1.00 88.00 117 ASP A N 1
ATOM 963 C CA . ASP A 1 117 ? 2.144 6.432 -3.677 1.00 88.00 117 ASP A CA 1
ATOM 964 C C . ASP A 1 117 ? 0.674 6.734 -3.360 1.00 88.00 117 ASP A C 1
ATOM 966 O O . ASP A 1 117 ? -0.207 6.620 -4.217 1.00 88.00 117 ASP A O 1
ATOM 970 N N . TYR A 1 118 ? 0.384 7.170 -2.132 1.00 87.62 118 TYR A N 1
ATOM 971 C CA . TYR A 1 118 ? -0.968 7.540 -1.722 1.00 87.62 118 TYR A CA 1
ATOM 972 C C . TYR A 1 118 ? -1.490 8.759 -2.494 1.00 87.62 118 TYR A C 1
ATOM 974 O O . TYR A 1 118 ? -2.652 8.787 -2.913 1.00 87.62 118 TYR A O 1
ATOM 982 N N . GLU A 1 119 ? -0.644 9.762 -2.734 1.00 87.00 119 GLU A N 1
ATOM 983 C CA . GLU A 1 119 ? -0.996 10.912 -3.564 1.00 87.00 119 GLU A CA 1
ATOM 984 C C . GLU A 1 119 ? -1.246 10.523 -5.023 1.00 87.00 119 GLU A C 1
ATOM 986 O O . GLU A 1 119 ? -2.177 11.055 -5.637 1.00 87.00 119 GLU A O 1
ATOM 991 N N . ALA A 1 120 ? -0.438 9.619 -5.583 1.00 86.69 120 ALA A N 1
ATOM 992 C CA . ALA A 1 120 ? -0.640 9.083 -6.926 1.00 86.69 120 ALA A CA 1
ATOM 993 C C . ALA A 1 120 ? -1.982 8.341 -7.022 1.00 86.69 120 ALA A C 1
ATOM 995 O O . ALA A 1 120 ? -2.818 8.685 -7.861 1.00 86.69 120 ALA A O 1
ATOM 996 N N . TYR A 1 121 ? -2.252 7.440 -6.076 1.00 86.69 121 TYR A N 1
ATOM 997 C CA . TYR A 1 121 ? -3.519 6.717 -5.972 1.00 86.69 121 TYR A CA 1
ATOM 998 C C . TYR A 1 121 ? -4.735 7.657 -5.889 1.00 86.69 121 TYR A C 1
ATOM 1000 O O . TYR A 1 121 ? -5.747 7.441 -6.564 1.00 86.69 121 TYR A O 1
ATOM 1008 N N . CYS A 1 122 ? -4.645 8.733 -5.098 1.00 84.81 122 CYS A N 1
ATOM 1009 C CA . CYS A 1 122 ? -5.723 9.719 -4.987 1.00 84.81 122 CYS A CA 1
ATOM 1010 C C . CYS A 1 122 ? -5.960 10.486 -6.297 1.00 84.81 122 CYS A C 1
ATOM 1012 O O . CYS A 1 122 ? -7.111 10.780 -6.626 1.00 84.81 122 CYS A O 1
ATOM 1014 N N . LYS A 1 123 ? -4.891 10.820 -7.037 1.00 83.12 123 LYS A N 1
ATOM 1015 C CA . LYS A 1 123 ? -4.978 11.524 -8.329 1.00 83.12 123 LYS A CA 1
ATOM 1016 C C . LYS A 1 123 ? -5.664 10.665 -9.390 1.00 83.12 123 LYS A C 1
ATOM 1018 O O . LYS A 1 123 ? -6.473 11.193 -10.145 1.00 83.12 123 LYS A O 1
ATOM 1023 N N . GLU A 1 124 ? -5.366 9.370 -9.432 1.00 79.75 124 GLU A N 1
ATOM 1024 C CA . GLU A 1 124 ? -5.927 8.446 -10.426 1.00 79.75 124 GLU A CA 1
ATOM 1025 C C . GLU A 1 124 ? -7.410 8.142 -10.204 1.00 79.75 124 GLU A C 1
ATOM 1027 O O . GLU A 1 124 ? -8.164 7.992 -11.162 1.00 79.75 124 GLU A O 1
ATOM 1032 N N . ASN A 1 125 ? -7.849 8.080 -8.948 1.00 74.88 125 ASN A N 1
ATOM 1033 C CA . ASN A 1 125 ? -9.210 7.666 -8.608 1.00 74.88 125 ASN A CA 1
ATOM 1034 C C . ASN A 1 125 ? -10.189 8.842 -8.418 1.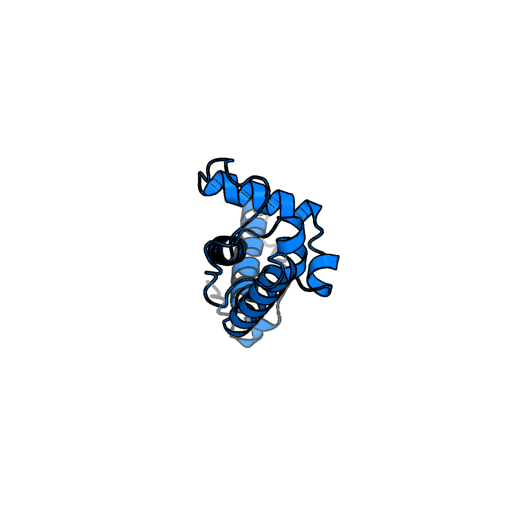00 74.88 125 ASN A C 1
ATOM 1036 O O . ASN A 1 125 ? -11.265 8.643 -7.855 1.00 74.88 125 ASN A O 1
ATOM 1040 N N . GLU A 1 126 ? -9.814 10.063 -8.834 1.00 68.94 126 GLU A N 1
ATOM 1041 C CA . GLU A 1 126 ? -10.577 11.312 -8.628 1.00 68.94 126 GLU A CA 1
ATOM 1042 C C . GLU A 1 126 ? -11.118 11.467 -7.194 1.00 68.94 126 GLU A C 1
ATOM 1044 O O . GLU A 1 126 ? -12.157 12.093 -6.958 1.00 68.94 126 GLU A O 1
ATOM 1049 N N . TYR A 1 127 ? -10.420 10.899 -6.205 1.00 65.31 127 TYR A N 1
ATOM 1050 C CA . TYR A 1 127 ? -10.829 11.041 -4.820 1.00 65.31 127 TYR A CA 1
ATOM 1051 C C . TYR A 1 127 ? -10.678 12.511 -4.461 1.00 65.31 127 TYR A C 1
ATOM 1053 O O . TYR A 1 127 ? -9.569 13.052 -4.398 1.00 65.31 127 TYR A O 1
ATOM 1061 N N . GLU A 1 128 ? -11.815 13.184 -4.251 1.00 54.06 128 GLU A N 1
ATOM 1062 C CA . GLU A 1 128 ? -11.810 14.542 -3.741 1.00 54.06 128 GLU A CA 1
ATOM 1063 C C . GLU A 1 128 ? -10.889 14.570 -2.521 1.00 54.06 128 GLU A C 1
ATOM 1065 O O . GLU A 1 128 ? -10.983 13.731 -1.624 1.00 54.06 128 GLU A O 1
ATOM 1070 N N . GLN A 1 129 ? -10.034 15.584 -2.465 1.00 52.66 129 GLN A N 1
ATOM 1071 C CA . GLN A 1 129 ? -9.102 15.908 -1.383 1.00 52.66 129 GLN A CA 1
ATOM 1072 C C . GLN A 1 129 ? -9.730 15.993 0.037 1.00 52.66 129 GLN A C 1
ATOM 1074 O O . GLN A 1 129 ? -9.084 16.452 0.979 1.00 52.66 129 GLN A O 1
ATOM 1079 N N . ARG A 1 130 ? -10.997 15.598 0.213 1.00 50.09 130 ARG A N 1
ATOM 1080 C CA . ARG A 1 130 ? -11.798 15.625 1.438 1.00 50.09 130 ARG A CA 1
ATOM 1081 C C . ARG A 1 130 ? -11.314 14.659 2.525 1.00 50.09 130 ARG A C 1
ATOM 1083 O O . ARG A 1 130 ? -11.699 14.852 3.672 1.00 50.09 130 ARG A O 1
ATOM 1090 N N . ARG A 1 131 ? -10.442 13.686 2.224 1.00 59.78 131 ARG A N 1
ATOM 1091 C CA . ARG A 1 131 ? -9.791 12.811 3.226 1.00 59.78 131 ARG A CA 1
ATOM 1092 C C . ARG A 1 131 ? -8.262 12.868 3.164 1.00 59.78 131 ARG A C 1
ATOM 1094 O O . ARG A 1 131 ? -7.580 11.853 3.179 1.00 59.78 131 ARG A O 1
ATOM 1101 N N . LYS A 1 132 ? -7.704 14.082 3.136 1.00 64.75 132 LYS A N 1
ATOM 1102 C CA . LYS A 1 132 ? -6.245 14.321 3.130 1.00 64.75 132 LYS A CA 1
ATOM 1103 C C . LYS A 1 132 ? -5.468 13.682 4.287 1.00 64.75 132 LYS A C 1
ATOM 1105 O O . LYS A 1 132 ? -4.256 13.569 4.189 1.00 64.75 132 LYS A O 1
ATOM 1110 N N . ASN A 1 133 ? -6.142 13.284 5.365 1.00 78.38 133 ASN A N 1
ATOM 1111 C CA . ASN A 1 133 ? -5.471 12.943 6.617 1.00 78.38 133 ASN A CA 1
ATOM 1112 C C . ASN A 1 133 ? -5.674 11.491 7.065 1.00 78.38 133 ASN A C 1
ATOM 1114 O O . ASN A 1 133 ? -5.170 11.139 8.130 1.00 78.38 133 ASN A O 1
ATOM 1118 N N . GLY A 1 134 ? -6.380 10.647 6.304 1.00 84.75 134 GLY A N 1
ATOM 1119 C CA . GLY A 1 134 ? -6.602 9.264 6.721 1.00 84.75 134 GLY A CA 1
ATOM 1120 C C . GLY A 1 134 ? -7.395 8.401 5.749 1.00 84.75 134 GLY A C 1
ATOM 1121 O O . GLY A 1 134 ? -7.970 8.908 4.788 1.00 84.75 134 GLY A O 1
ATOM 1122 N N . MET A 1 135 ? -7.440 7.103 6.045 1.00 88.12 135 MET A N 1
ATOM 1123 C CA . MET A 1 135 ? -8.142 6.082 5.267 1.00 88.12 135 MET A CA 1
ATOM 1124 C C . MET A 1 135 ? -9.003 5.199 6.171 1.00 88.12 135 MET A C 1
ATOM 1126 O O . MET A 1 135 ? -8.669 4.924 7.325 1.00 88.12 135 MET A O 1
ATOM 1130 N N . THR A 1 136 ? -10.113 4.729 5.621 1.00 89.50 136 THR A N 1
ATOM 1131 C CA . THR A 1 136 ? -10.881 3.595 6.155 1.00 89.50 136 THR A CA 1
ATOM 1132 C C . THR A 1 136 ? -10.224 2.270 5.775 1.00 89.50 136 THR A C 1
ATOM 1134 O O . THR A 1 136 ? -9.402 2.221 4.858 1.00 89.50 136 THR A O 1
ATOM 1137 N N . PHE A 1 137 ? -10.618 1.173 6.426 1.00 88.25 137 PHE A N 1
ATOM 1138 C CA . PHE A 1 137 ? -10.120 -0.161 6.074 1.00 88.25 137 PHE A CA 1
ATOM 1139 C C . PHE A 1 137 ? -10.349 -0.506 4.590 1.00 88.25 137 PHE A C 1
ATOM 1141 O O . PHE A 1 137 ? -9.421 -0.922 3.899 1.00 88.25 137 PHE A O 1
ATOM 1148 N N . ASP A 1 138 ? -11.553 -0.255 4.066 1.00 88.06 138 ASP A N 1
ATOM 1149 C CA . ASP A 1 138 ? -11.883 -0.504 2.655 1.00 88.06 138 ASP A CA 1
ATOM 1150 C C . ASP A 1 138 ? -11.050 0.340 1.677 1.00 88.06 138 ASP A C 1
ATOM 1152 O O . ASP A 1 138 ? -10.768 -0.095 0.558 1.00 88.06 138 ASP A O 1
ATOM 1156 N N . GLU A 1 139 ? -10.697 1.570 2.051 1.00 88.06 139 GLU A N 1
ATOM 1157 C CA . GLU A 1 139 ? -9.802 2.418 1.254 1.00 88.06 139 GLU A CA 1
ATOM 1158 C C . GLU A 1 139 ? -8.372 1.882 1.302 1.00 88.06 139 GLU A C 1
ATOM 1160 O O . GLU A 1 139 ? -7.738 1.775 0.258 1.00 88.06 139 GLU A O 1
ATOM 1165 N N . ALA A 1 140 ? -7.903 1.455 2.473 1.00 88.50 140 ALA A N 1
ATOM 1166 C CA . ALA A 1 140 ? -6.562 0.916 2.647 1.00 88.50 140 ALA A CA 1
ATOM 1167 C C . ALA A 1 140 ? -6.362 -0.404 1.874 1.00 88.50 140 ALA A C 1
ATOM 1169 O O . ALA A 1 140 ? -5.333 -0.606 1.234 1.00 88.50 140 ALA A O 1
ATOM 1170 N N . VAL A 1 141 ? -7.374 -1.279 1.846 1.00 88.12 141 VAL A N 1
ATOM 1171 C CA . VAL A 1 141 ? -7.350 -2.505 1.028 1.00 88.12 141 VAL A CA 1
ATOM 1172 C C . VAL A 1 141 ? -7.332 -2.181 -0.467 1.00 88.12 141 VAL A C 1
ATOM 1174 O O . VAL A 1 141 ? -6.635 -2.850 -1.228 1.00 88.12 141 VAL A O 1
ATOM 1177 N N . ARG A 1 142 ? -8.096 -1.178 -0.913 1.00 87.38 142 ARG A N 1
ATOM 1178 C CA . ARG A 1 142 ? -8.095 -0.757 -2.323 1.00 87.38 142 ARG A CA 1
ATOM 1179 C C . ARG A 1 142 ? -6.772 -0.123 -2.729 1.00 87.38 142 ARG A C 1
ATOM 1181 O O . ARG A 1 142 ? -6.272 -0.454 -3.797 1.00 87.38 142 ARG A O 1
ATOM 1188 N N . PHE A 1 143 ? -6.195 0.695 -1.857 1.00 88.06 143 PHE A N 1
ATOM 1189 C CA . PHE A 1 143 ? -4.864 1.259 -2.032 1.00 88.06 143 PHE A CA 1
ATOM 1190 C C . PHE A 1 143 ? -3.811 0.158 -2.207 1.00 88.06 143 PHE A C 1
ATOM 1192 O O . PHE A 1 143 ? -3.135 0.125 -3.229 1.00 88.06 143 PHE A O 1
ATOM 1199 N N . LEU A 1 144 ? -3.751 -0.819 -1.294 1.00 86.88 144 LEU A N 1
ATOM 1200 C CA . LEU A 1 144 ? -2.789 -1.923 -1.403 1.00 86.88 144 LEU A CA 1
ATOM 1201 C C . LEU A 1 144 ? -2.972 -2.766 -2.671 1.00 86.88 144 LEU A C 1
ATOM 1203 O O . LEU A 1 144 ? -1.993 -3.269 -3.205 1.00 86.88 144 LEU A O 1
ATOM 1207 N N . LYS A 1 145 ? -4.207 -2.930 -3.159 1.00 83.69 145 LYS A N 1
ATOM 1208 C CA . LYS A 1 145 ? -4.472 -3.620 -4.431 1.00 83.69 145 LYS A CA 1
ATOM 1209 C C . LYS A 1 145 ? -4.053 -2.803 -5.651 1.00 83.69 145 LYS A C 1
ATOM 1211 O O . LYS A 1 145 ? -3.723 -3.397 -6.665 1.00 83.69 145 LYS A O 1
ATOM 1216 N N . ALA A 1 146 ?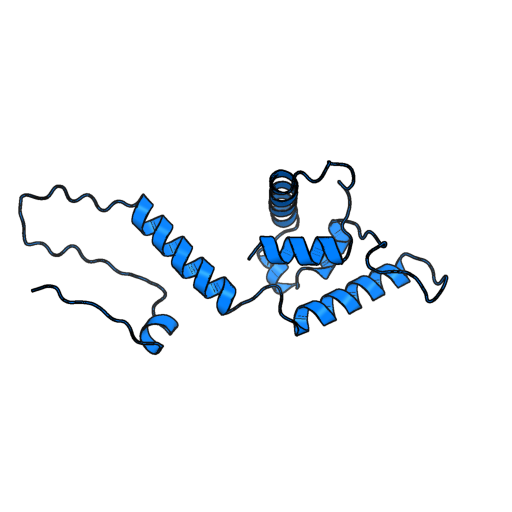 -4.110 -1.476 -5.576 1.00 82.62 146 ALA A N 1
ATOM 1217 C CA . ALA A 1 146 ? -3.672 -0.599 -6.659 1.00 82.62 146 ALA A CA 1
ATOM 1218 C C . ALA A 1 146 ? -2.141 -0.504 -6.747 1.00 82.62 146 ALA A C 1
ATOM 1220 O O . ALA A 1 146 ? -1.611 -0.294 -7.829 1.00 82.62 146 ALA A O 1
ATOM 1221 N N . MET A 1 147 ? -1.438 -0.704 -5.627 1.00 76.81 147 MET A N 1
ATOM 1222 C CA . MET A 1 147 ? 0.027 -0.803 -5.588 1.00 76.81 147 MET A CA 1
ATOM 1223 C C . MET A 1 147 ? 0.579 -2.110 -6.174 1.00 76.81 147 MET A C 1
ATOM 1225 O O . MET A 1 147 ? 1.795 -2.260 -6.270 1.00 76.81 147 MET A O 1
ATOM 1229 N N . GLN A 1 148 ? -0.288 -3.076 -6.494 1.00 66.94 148 GLN A N 1
ATOM 1230 C CA . GLN A 1 148 ? 0.102 -4.353 -7.085 1.00 66.94 148 GLN A CA 1
ATOM 1231 C C . GLN A 1 148 ? 0.101 -4.272 -8.596 1.00 66.94 148 GLN A C 1
ATOM 1233 O O . GLN A 1 148 ? 1.160 -4.570 -9.168 1.00 66.94 148 GLN A O 1
#

pLDDT: mean 72.75, std 14.0, range [37.38, 91.0]

Secondary structure (DSSP, 8-state):
--------HHHHHH------------TT------HHHHHHHHHHHHHHHHHHHS-SS-HHHHHHHHHHHHHHHHHHTTT--S---TTT--EEHHHHHHHHS-HHHHTTS-HHHHHHHHHHHHHHTT--GGGTTEE-HHHHHHHHHHT-

Sequence (148 aa):
MVCSFAPDDEYRRVVNVFVCRRHGNDQNTTDNLDYASVVNHIHEVNDEYFKEANPLVTHVRMEQLKSQFEHEMKTNMLGEDDDCNLNSFVLSLEGCYRVLFTEAEKEHLTFEYFMEDYEAYCKENEYEQRRKNGMTFDEAVRFLKAMQ

Foldseek 3Di:
DDPDDDDDPVCLVPDLDDDDDDPPDDPDDPPPPPPVVVVVVSCVSVVVVCCVVPQLDDPVLLVQLVVLLVVVVCVVVPHDDPPDDQQPDWDFLVSLVVSSDDPVRCVPCPSVNSLVLVVVVCVVVVPPCPPVTTHGSVRSSVSSVVVD

Radius of gyration: 22.31 Å; chains: 1; bounding box: 49×40×67 Å

Organism: NCBI:txid426638